Protein AF-A0A832W670-F1 (afdb_monomer_lite)

Structure (mmCIF, N/CA/C/O backbone):
data_AF-A0A832W670-F1
#
_entry.id   AF-A0A832W670-F1
#
loop_
_atom_site.group_PDB
_atom_site.id
_atom_site.type_symbol
_atom_site.label_atom_id
_atom_site.label_alt_id
_atom_site.label_comp_id
_atom_site.label_asym_id
_atom_site.label_entity_id
_atom_site.label_seq_id
_atom_site.pdbx_PDB_ins_code
_atom_site.Cartn_x
_atom_site.Cartn_y
_atom_site.Cartn_z
_atom_site.occupancy
_atom_site.B_iso_or_equiv
_atom_site.auth_seq_id
_atom_site.auth_comp_id
_atom_site.auth_asym_id
_atom_site.auth_atom_id
_atom_site.pdbx_PDB_model_num
ATOM 1 N N . MET A 1 1 ? 41.757 25.361 -22.465 1.00 65.19 1 MET A N 1
ATOM 2 C CA . MET A 1 1 ? 40.879 24.807 -23.520 1.00 65.19 1 MET A CA 1
ATOM 3 C C . MET A 1 1 ? 40.514 23.341 -23.269 1.00 65.19 1 MET A C 1
ATOM 5 O O . MET A 1 1 ? 39.332 23.042 -23.292 1.00 65.19 1 MET A O 1
ATOM 9 N N . LEU A 1 2 ? 41.471 22.462 -22.930 1.00 79.12 2 LEU A N 1
ATOM 10 C CA . LEU A 1 2 ? 41.195 21.057 -22.562 1.00 79.12 2 LEU A CA 1
ATOM 11 C C . LEU A 1 2 ? 40.204 20.896 -21.398 1.00 79.12 2 LEU A C 1
ATOM 13 O O . LEU A 1 2 ? 39.345 20.033 -21.467 1.00 79.12 2 LEU A O 1
ATOM 17 N N . ILE A 1 3 ? 40.264 21.773 -20.389 1.00 79.81 3 ILE A N 1
ATOM 18 C CA . ILE A 1 3 ? 39.332 21.746 -19.248 1.00 79.81 3 ILE A CA 1
ATOM 19 C C . ILE A 1 3 ? 37.881 21.993 -19.697 1.00 79.81 3 ILE A C 1
ATOM 21 O O . ILE A 1 3 ? 36.971 21.289 -19.279 1.00 79.81 3 ILE A O 1
ATOM 25 N N . ILE A 1 4 ? 37.649 22.955 -20.596 1.00 77.50 4 ILE A N 1
ATOM 26 C CA . ILE A 1 4 ? 36.294 23.259 -21.090 1.00 77.50 4 ILE A CA 1
ATOM 27 C C . ILE A 1 4 ? 35.764 22.103 -21.951 1.00 77.50 4 ILE A C 1
ATOM 29 O O . ILE A 1 4 ? 34.603 21.727 -21.825 1.00 77.50 4 ILE A O 1
ATOM 33 N N . LEU A 1 5 ? 36.630 21.491 -22.764 1.00 81.56 5 LEU A N 1
ATOM 34 C CA . LEU A 1 5 ? 36.283 20.306 -23.551 1.00 81.56 5 LEU A CA 1
ATOM 35 C C . LEU A 1 5 ? 35.983 19.089 -22.661 1.00 81.56 5 LEU A C 1
ATOM 37 O O . LEU A 1 5 ? 35.031 18.364 -22.931 1.00 81.56 5 LEU A O 1
ATOM 41 N N . SER A 1 6 ? 36.729 18.888 -21.567 1.00 83.69 6 SER A N 1
ATOM 42 C CA . SER A 1 6 ? 36.423 17.828 -20.600 1.00 83.69 6 SER A CA 1
ATOM 43 C C . SER A 1 6 ? 35.126 18.088 -19.835 1.00 83.69 6 SER A C 1
ATOM 45 O O . SER A 1 6 ? 34.416 17.135 -19.543 1.00 83.69 6 SER A O 1
ATOM 47 N N . LEU A 1 7 ? 34.780 19.353 -19.557 1.00 82.62 7 LEU A N 1
ATOM 48 C CA . LEU A 1 7 ? 33.490 19.702 -18.953 1.00 82.62 7 LEU A CA 1
ATOM 49 C C . LEU A 1 7 ? 32.320 19.389 -19.894 1.00 82.62 7 LEU A C 1
ATOM 51 O O . LEU A 1 7 ? 31.334 18.839 -19.427 1.00 82.62 7 LEU A O 1
ATOM 55 N N . GLN A 1 8 ? 32.437 19.669 -21.198 1.00 80.50 8 GLN A N 1
ATOM 56 C CA . GLN A 1 8 ? 31.421 19.266 -22.182 1.00 80.50 8 GLN A CA 1
ATOM 57 C C . GLN A 1 8 ? 31.311 17.741 -22.312 1.00 80.50 8 GLN A C 1
ATOM 59 O O . GLN A 1 8 ? 30.207 17.216 -22.392 1.00 80.50 8 GLN A O 1
ATOM 64 N N . GLY A 1 9 ? 32.437 17.020 -22.291 1.00 82.06 9 GLY A N 1
ATOM 65 C CA . GLY A 1 9 ? 32.440 15.553 -22.306 1.00 82.06 9 GLY A CA 1
ATOM 66 C C . GLY A 1 9 ? 31.821 14.937 -21.048 1.00 82.06 9 GLY A C 1
ATOM 67 O O . GLY A 1 9 ? 31.106 13.945 -21.139 1.00 82.06 9 GLY A O 1
ATOM 68 N N . ALA A 1 10 ? 32.034 15.557 -19.885 1.00 81.50 10 ALA A N 1
ATOM 69 C CA . ALA A 1 10 ? 31.483 15.094 -18.615 1.00 81.50 10 ALA A CA 1
ATOM 70 C C . ALA A 1 10 ? 29.946 15.172 -18.552 1.00 81.50 10 ALA A C 1
ATOM 72 O O . ALA A 1 10 ? 29.343 14.444 -17.771 1.00 81.50 10 ALA A O 1
ATOM 73 N N . GLN A 1 11 ? 29.304 15.999 -19.390 1.00 73.12 11 GLN A N 1
ATOM 74 C CA . GLN A 1 11 ? 27.837 16.058 -19.493 1.00 73.12 11 GLN A CA 1
ATOM 75 C C . GLN A 1 11 ? 27.224 14.792 -20.114 1.00 73.12 11 GLN A C 1
ATOM 77 O O . GLN A 1 11 ? 26.026 14.585 -19.979 1.00 73.12 11 GLN A O 1
ATOM 82 N N . TYR A 1 12 ? 28.032 13.955 -20.774 1.00 80.44 12 TYR A N 1
ATOM 83 C CA . TYR A 1 12 ? 27.614 12.678 -21.365 1.00 80.44 12 TYR A CA 1
ATOM 84 C C . TYR A 1 12 ? 27.935 11.472 -20.470 1.00 80.44 12 TYR A C 1
ATOM 86 O O . TYR A 1 12 ? 27.857 10.331 -20.920 1.00 80.44 12 TYR A O 1
ATOM 94 N N . ILE A 1 13 ? 28.361 11.699 -19.224 1.00 76.00 13 ILE A N 1
ATOM 95 C CA . ILE A 1 13 ? 28.555 10.613 -18.264 1.00 76.00 13 ILE A CA 1
ATOM 96 C C . ILE A 1 13 ? 27.175 10.147 -17.807 1.00 76.00 13 ILE A C 1
ATOM 98 O O . ILE A 1 13 ? 26.499 10.835 -17.044 1.00 76.00 13 ILE A O 1
ATOM 102 N N . GLU A 1 14 ? 26.778 8.965 -18.262 1.00 70.75 14 GLU A N 1
ATOM 103 C CA . GLU A 1 14 ? 25.603 8.262 -17.759 1.00 70.75 14 GLU A CA 1
ATOM 104 C C . GLU A 1 14 ? 26.012 7.372 -16.582 1.00 70.75 14 GLU A C 1
ATOM 106 O O . GLU A 1 14 ? 27.005 6.639 -16.645 1.00 70.75 14 GLU A O 1
ATOM 111 N N . MET A 1 15 ? 25.258 7.440 -15.484 1.00 66.81 15 MET A N 1
ATOM 112 C CA . MET A 1 15 ? 25.382 6.443 -14.426 1.00 66.81 15 MET A CA 1
ATOM 113 C C . MET A 1 15 ? 24.643 5.184 -14.862 1.00 66.81 15 MET A C 1
ATOM 115 O O . MET A 1 15 ? 23.435 5.217 -15.060 1.00 66.81 15 MET A O 1
ATOM 119 N N . ALA A 1 16 ? 25.373 4.078 -14.982 1.00 65.50 16 ALA A N 1
ATOM 120 C CA . ALA A 1 16 ? 24.801 2.761 -15.217 1.00 65.50 16 ALA A CA 1
ATOM 121 C C . ALA A 1 16 ? 25.003 1.897 -13.967 1.00 65.50 16 ALA A C 1
ATOM 123 O O . ALA A 1 16 ? 26.129 1.737 -13.484 1.00 65.50 16 ALA A O 1
ATOM 124 N N . SER A 1 17 ? 23.918 1.332 -13.449 1.00 60.41 17 SER A N 1
ATOM 125 C CA . SER A 1 17 ? 23.921 0.414 -12.313 1.00 60.41 17 SER A CA 1
ATOM 126 C C . SER A 1 17 ? 22.969 -0.731 -12.626 1.00 60.41 17 SER A C 1
ATOM 128 O O . SER A 1 17 ? 21.793 -0.497 -12.856 1.00 60.41 17 SER A O 1
ATOM 130 N N . GLY A 1 18 ? 23.477 -1.961 -12.648 1.00 63.84 18 GLY A N 1
ATOM 131 C CA . GLY A 1 18 ? 22.696 -3.133 -13.032 1.00 63.84 18 GLY A CA 1
ATOM 132 C C . GLY A 1 18 ? 23.586 -4.356 -13.205 1.00 63.84 18 GLY A C 1
ATOM 133 O O . GLY A 1 18 ? 24.817 -4.260 -13.206 1.00 63.84 18 GLY A O 1
ATOM 134 N N . THR A 1 19 ? 22.997 -5.539 -13.336 1.00 62.75 19 THR A N 1
ATOM 135 C CA . THR A 1 19 ? 23.769 -6.782 -13.498 1.00 62.75 19 THR A CA 1
ATOM 136 C C . THR A 1 19 ? 24.561 -6.785 -14.811 1.00 62.75 19 THR A C 1
ATOM 138 O O . THR A 1 19 ? 25.630 -7.386 -14.898 1.00 62.75 19 THR A O 1
ATOM 141 N N . GLU A 1 20 ? 24.096 -6.046 -15.818 1.00 64.19 20 GLU A N 1
ATOM 142 C CA . GLU A 1 20 ? 24.756 -5.835 -17.107 1.00 64.19 20 GLU A CA 1
ATOM 143 C C . GLU A 1 20 ? 26.034 -4.997 -17.039 1.00 64.19 20 GLU A C 1
ATOM 145 O O . GLU A 1 20 ? 26.830 -5.031 -17.980 1.00 64.19 20 GLU A O 1
ATOM 150 N N . THR A 1 21 ? 26.249 -4.249 -15.951 1.00 69.94 21 THR A N 1
ATOM 151 C CA . THR A 1 21 ? 27.521 -3.549 -15.712 1.00 69.94 21 THR A CA 1
ATOM 152 C C . THR A 1 21 ? 28.529 -4.434 -14.980 1.00 69.94 21 THR A C 1
ATOM 154 O O . THR A 1 21 ? 29.722 -4.135 -14.969 1.00 69.94 21 THR A O 1
ATOM 157 N N . GLN A 1 22 ? 28.067 -5.554 -14.414 1.00 70.81 22 GLN A N 1
ATOM 158 C CA . GLN A 1 22 ? 28.877 -6.521 -13.672 1.00 70.81 22 GLN A CA 1
ATOM 159 C C . GLN A 1 22 ? 29.205 -7.770 -14.504 1.00 70.81 22 GLN A C 1
ATOM 161 O O . GLN A 1 22 ? 30.227 -8.417 -14.270 1.00 70.81 22 GLN A O 1
ATOM 166 N N . VAL A 1 23 ? 28.364 -8.110 -15.489 1.00 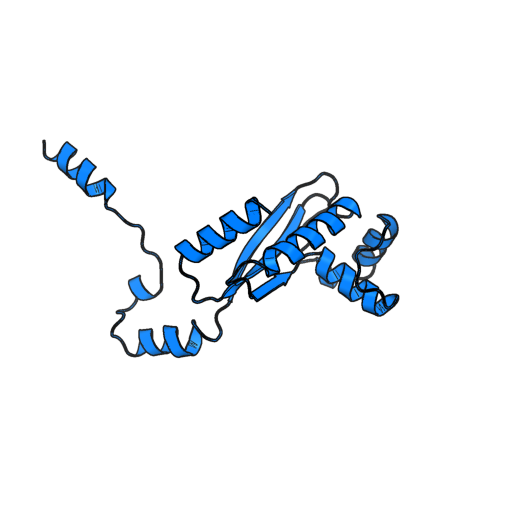79.00 23 VAL A N 1
ATOM 167 C CA . VAL A 1 23 ? 28.493 -9.313 -16.322 1.00 79.00 23 VAL A CA 1
ATOM 168 C C . VAL A 1 23 ? 28.141 -8.996 -17.780 1.00 79.00 23 VAL A C 1
ATOM 170 O O . VAL A 1 23 ? 27.199 -8.262 -18.061 1.00 79.00 23 VAL A O 1
ATOM 173 N N . SER A 1 24 ? 28.885 -9.565 -18.734 1.00 78.19 24 SER A N 1
ATOM 174 C CA . SER A 1 24 ? 28.638 -9.346 -20.168 1.00 78.19 24 SER A CA 1
ATOM 175 C C . SER A 1 24 ? 27.249 -9.832 -20.595 1.00 78.19 24 SER A C 1
ATOM 177 O O . SER A 1 24 ? 26.889 -10.986 -20.333 1.00 78.19 24 SER A O 1
ATOM 179 N N . LYS A 1 25 ? 26.528 -8.988 -21.349 1.00 74.56 25 LYS A N 1
ATOM 180 C CA . LYS A 1 25 ? 25.194 -9.286 -21.903 1.00 74.56 25 LYS A CA 1
ATOM 181 C C . LYS A 1 25 ? 25.157 -10.522 -22.810 1.00 74.56 25 LYS A C 1
ATOM 183 O O . LYS A 1 25 ? 24.127 -11.180 -22.930 1.00 74.56 25 LYS A O 1
ATOM 188 N N . ASP A 1 26 ? 26.284 -10.874 -23.424 1.00 80.19 26 ASP A N 1
ATOM 189 C CA . ASP A 1 26 ? 26.368 -12.034 -24.314 1.00 80.19 26 ASP A CA 1
ATOM 190 C C . ASP A 1 26 ? 26.561 -13.357 -23.567 1.00 80.19 26 ASP A C 1
ATOM 192 O O . ASP A 1 26 ? 26.362 -14.429 -24.156 1.00 80.19 26 ASP A O 1
ATOM 196 N N . SER A 1 27 ? 26.928 -13.296 -22.283 1.00 83.88 27 SER A N 1
ATOM 197 C CA . SER A 1 27 ? 27.201 -14.481 -21.477 1.00 83.88 27 SER A CA 1
ATOM 198 C C . SER A 1 27 ? 25.938 -15.309 -21.242 1.00 83.88 27 SER A C 1
ATOM 200 O O . SER A 1 27 ? 24.841 -14.778 -21.064 1.00 83.88 27 SER A O 1
ATOM 202 N N . GLN A 1 28 ? 26.105 -16.633 -21.208 1.00 79.94 28 GLN A N 1
ATOM 203 C CA . GLN A 1 28 ? 25.011 -17.542 -20.865 1.00 79.94 28 GLN A CA 1
ATOM 204 C C . GLN A 1 28 ? 24.464 -17.234 -19.465 1.00 79.94 28 GLN A C 1
ATOM 206 O O . GLN A 1 28 ? 23.258 -17.211 -19.276 1.00 79.94 28 GLN A O 1
ATOM 211 N N . LEU A 1 29 ? 25.349 -16.879 -18.527 1.00 78.62 29 LEU A N 1
ATOM 212 C CA . LEU A 1 29 ? 24.985 -16.472 -17.172 1.00 78.62 29 LEU A CA 1
ATOM 213 C C . LEU A 1 29 ? 24.045 -15.257 -17.155 1.00 78.62 29 LEU A C 1
ATOM 215 O O . LEU A 1 29 ? 23.046 -15.282 -16.445 1.00 78.62 29 LEU A O 1
ATOM 219 N N . TYR A 1 30 ? 24.339 -14.217 -17.942 1.00 74.62 30 TYR A N 1
ATOM 220 C CA . TYR A 1 30 ? 23.470 -13.042 -18.037 1.00 74.62 30 TYR A CA 1
ATOM 221 C C . TYR A 1 30 ? 22.115 -13.393 -18.656 1.00 74.62 30 TYR A C 1
ATOM 223 O O . TYR A 1 30 ? 21.083 -12.988 -18.136 1.00 74.62 30 TYR A O 1
ATOM 231 N N . LYS A 1 31 ? 22.104 -14.192 -19.730 1.00 77.50 31 LYS A N 1
ATOM 232 C CA . LYS A 1 31 ? 20.866 -14.619 -20.400 1.00 77.50 31 LYS A CA 1
ATOM 233 C C . LYS A 1 31 ? 19.983 -15.463 -19.487 1.00 77.50 31 LYS A C 1
ATOM 235 O O . LYS A 1 31 ? 18.781 -15.226 -19.438 1.00 77.50 31 LYS A O 1
ATOM 240 N N . ASP A 1 32 ? 20.573 -16.402 -18.755 1.00 75.69 32 ASP A N 1
ATOM 241 C CA . ASP A 1 32 ? 19.849 -17.262 -17.820 1.00 75.69 32 ASP A CA 1
ATOM 242 C C . ASP A 1 32 ? 19.294 -16.439 -16.650 1.00 75.69 32 ASP A C 1
ATOM 244 O O . ASP A 1 32 ? 18.121 -16.558 -16.308 1.00 75.69 32 ASP A O 1
ATOM 248 N N . TYR A 1 33 ? 20.104 -15.547 -16.078 1.00 68.62 33 TYR A N 1
ATOM 249 C CA . TYR A 1 33 ? 19.678 -14.680 -14.982 1.00 68.62 33 TYR A CA 1
ATOM 250 C C . TYR A 1 33 ? 18.576 -13.693 -15.403 1.00 68.62 33 TYR A C 1
ATOM 252 O O . TYR A 1 33 ? 17.551 -13.599 -14.732 1.00 68.62 33 TYR A O 1
ATOM 260 N N . ASP A 1 34 ? 18.739 -13.003 -16.535 1.00 68.75 34 ASP A N 1
ATOM 261 C CA . ASP A 1 34 ? 17.775 -12.010 -17.023 1.00 68.75 34 ASP A CA 1
ATOM 262 C C . ASP A 1 34 ? 16.459 -12.656 -17.486 1.00 68.75 34 ASP A C 1
ATOM 264 O O . ASP A 1 34 ? 15.374 -12.279 -17.042 1.00 68.75 34 ASP A O 1
ATOM 268 N N . HIS A 1 35 ? 16.536 -13.663 -18.363 1.00 67.50 35 HIS A N 1
ATOM 269 C CA . HIS A 1 35 ? 15.352 -14.211 -19.028 1.00 67.50 35 HIS A CA 1
ATOM 270 C C . HIS A 1 35 ? 14.645 -15.317 -18.245 1.00 67.50 35 HIS A C 1
ATOM 272 O O . HIS A 1 35 ? 13.440 -15.486 -18.431 1.00 67.50 35 HIS A O 1
ATOM 278 N N . LEU A 1 36 ? 15.356 -16.085 -17.412 1.00 60.19 36 LEU A N 1
ATOM 279 C CA . LEU A 1 36 ? 14.760 -17.209 -16.678 1.00 60.19 36 LEU A CA 1
ATOM 280 C C . LEU A 1 36 ? 14.444 -16.870 -15.221 1.00 60.19 36 LEU A C 1
ATOM 282 O O . LEU A 1 36 ? 13.643 -17.581 -14.618 1.00 60.19 36 LEU A O 1
ATOM 286 N N . PHE A 1 37 ? 15.048 -15.817 -14.658 1.00 56.88 37 PHE A N 1
ATOM 287 C CA . PHE A 1 37 ? 14.870 -15.468 -13.249 1.00 56.88 37 PHE A CA 1
ATOM 288 C C . PHE A 1 37 ? 14.335 -14.049 -13.040 1.00 56.88 37 PHE A C 1
ATOM 290 O O . PHE A 1 37 ? 13.283 -13.889 -12.426 1.00 56.88 37 PHE A O 1
ATOM 297 N N . MET A 1 38 ? 14.992 -13.024 -13.588 1.00 62.00 38 MET A N 1
ATOM 298 C CA . MET A 1 38 ? 14.590 -11.633 -13.353 1.00 62.00 38 MET A CA 1
ATOM 299 C C . MET A 1 38 ? 13.254 -11.281 -14.011 1.00 62.00 38 MET A C 1
ATOM 301 O O . MET A 1 38 ? 12.331 -10.877 -13.312 1.00 62.00 38 MET A O 1
ATOM 305 N N . LYS A 1 39 ? 13.109 -11.504 -15.323 1.00 61.53 39 LYS A N 1
ATOM 306 C CA . LYS A 1 39 ? 11.848 -11.258 -16.048 1.00 61.53 39 LYS A CA 1
ATOM 307 C C . LYS A 1 39 ? 10.622 -11.975 -15.461 1.00 61.53 39 LYS A C 1
ATOM 309 O O . LYS A 1 39 ? 9.586 -11.333 -15.348 1.00 61.53 39 LYS A O 1
ATOM 314 N N . PRO A 1 40 ? 10.686 -13.282 -15.142 1.00 57.66 40 PRO A N 1
ATOM 315 C CA . PRO A 1 40 ? 9.503 -14.001 -14.670 1.00 57.66 40 P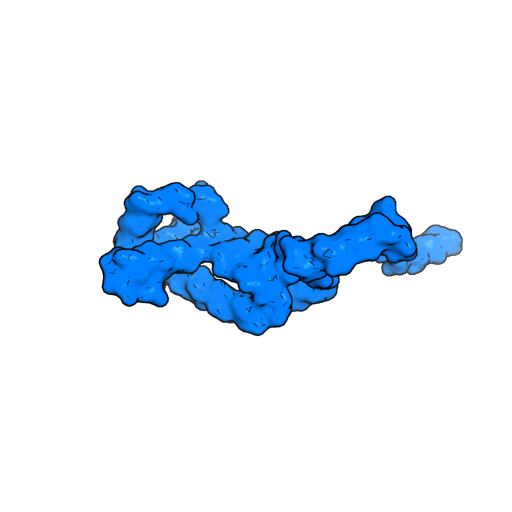RO A CA 1
ATOM 316 C C . PRO A 1 40 ? 9.257 -13.943 -13.155 1.00 57.66 40 PRO A C 1
ATOM 318 O O . PRO A 1 40 ? 8.119 -14.171 -12.752 1.00 57.66 40 PRO A O 1
ATOM 321 N N . PHE A 1 41 ? 10.277 -13.703 -12.318 1.00 56.69 41 PH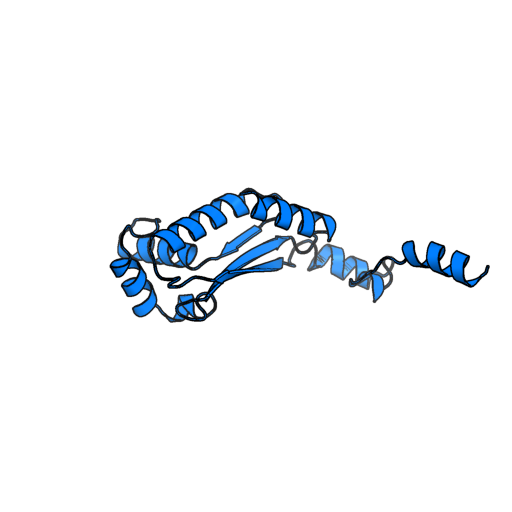E A N 1
ATOM 322 C CA . PHE A 1 41 ? 10.150 -13.881 -10.861 1.00 56.69 41 PHE A CA 1
ATOM 323 C C . PHE A 1 41 ? 10.704 -12.739 -10.005 1.00 56.69 41 PHE A C 1
ATOM 325 O O . PHE A 1 41 ? 10.452 -12.740 -8.801 1.00 56.69 41 PHE A O 1
ATOM 332 N N . SER A 1 42 ? 11.470 -11.796 -10.560 1.00 64.31 42 SER A N 1
ATOM 333 C CA . SER A 1 42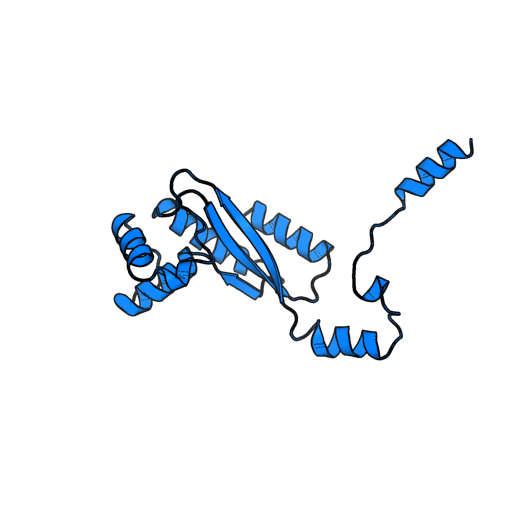 ? 11.934 -10.658 -9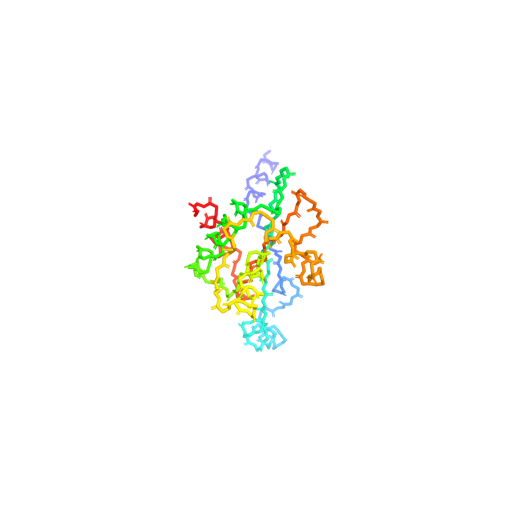.765 1.00 64.31 42 SER A CA 1
ATOM 334 C C . SER A 1 42 ? 10.802 -9.656 -9.597 1.00 64.31 42 SER A C 1
ATOM 336 O O . SER A 1 42 ? 10.159 -9.265 -10.569 1.00 64.31 42 SER A O 1
ATOM 338 N N . THR A 1 43 ? 10.578 -9.235 -8.360 1.00 67.25 43 THR A N 1
ATOM 339 C CA . THR A 1 43 ? 9.709 -8.117 -8.004 1.00 67.25 43 THR A CA 1
ATOM 340 C C . THR A 1 43 ? 10.580 -7.065 -7.348 1.00 67.25 43 THR A C 1
ATOM 342 O O . THR A 1 43 ? 11.245 -7.337 -6.346 1.00 67.25 43 THR A O 1
ATOM 345 N N . GLU A 1 44 ? 10.589 -5.867 -7.914 1.00 78.81 44 GLU A N 1
ATOM 346 C CA . GLU A 1 44 ? 11.164 -4.711 -7.237 1.00 78.81 44 GLU A CA 1
ATOM 347 C C . GLU A 1 44 ? 10.073 -3.990 -6.446 1.00 78.81 44 GLU A C 1
ATOM 349 O O . GLU A 1 44 ? 8.884 -4.133 -6.727 1.00 78.81 44 GLU A O 1
ATOM 354 N N . SER A 1 45 ? 10.461 -3.233 -5.422 1.00 83.25 45 SER A N 1
ATOM 355 C CA . SER A 1 45 ? 9.510 -2.517 -4.573 1.00 83.25 45 SER A CA 1
ATOM 356 C C . SER A 1 45 ? 9.862 -1.044 -4.474 1.00 83.25 45 SER A C 1
ATOM 358 O O . SER A 1 45 ? 10.987 -0.677 -4.135 1.00 83.25 45 SER A O 1
ATOM 360 N N . ILE A 1 46 ? 8.865 -0.205 -4.722 1.00 85.44 46 ILE A N 1
ATOM 361 C CA . ILE A 1 46 ? 8.873 1.211 -4.380 1.00 85.44 46 ILE A CA 1
ATOM 362 C C . ILE A 1 46 ? 8.213 1.332 -3.006 1.00 85.44 46 ILE A C 1
ATOM 364 O O . ILE A 1 46 ? 7.066 0.927 -2.822 1.00 85.44 46 ILE A O 1
ATOM 368 N N . ILE A 1 47 ? 8.942 1.884 -2.037 1.00 88.69 47 ILE A N 1
ATOM 369 C CA . ILE A 1 47 ? 8.423 2.134 -0.689 1.00 88.69 47 ILE A CA 1
ATOM 370 C C . ILE A 1 47 ? 8.035 3.606 -0.597 1.00 88.69 47 ILE A C 1
ATOM 372 O O . ILE A 1 47 ? 8.894 4.486 -0.676 1.00 88.69 47 ILE A O 1
ATOM 376 N N . LEU A 1 48 ? 6.745 3.869 -0.410 1.00 90.38 48 LEU A N 1
ATOM 377 C CA . LEU A 1 48 ? 6.234 5.193 -0.089 1.00 90.38 48 LEU A CA 1
ATOM 378 C C . LEU A 1 48 ? 6.028 5.297 1.419 1.00 90.38 48 LEU A C 1
ATOM 380 O O . LEU A 1 48 ? 5.285 4.509 1.997 1.00 90.38 48 LEU A O 1
ATOM 384 N N . MET A 1 49 ? 6.644 6.296 2.043 1.00 92.38 49 MET A N 1
ATOM 385 C CA . MET A 1 49 ? 6.376 6.645 3.434 1.00 92.38 49 MET A CA 1
ATOM 386 C C . MET A 1 49 ? 5.404 7.820 3.489 1.00 92.38 49 MET A C 1
ATOM 388 O O . MET A 1 49 ? 5.611 8.832 2.819 1.00 92.38 49 MET A O 1
ATOM 392 N N . VAL A 1 50 ? 4.357 7.677 4.293 1.00 91.12 50 VAL A N 1
ATOM 393 C CA . VAL A 1 50 ? 3.371 8.719 4.574 1.00 91.12 50 VAL A CA 1
ATOM 394 C C . VAL A 1 50 ? 3.601 9.210 5.996 1.00 91.12 50 VAL A C 1
ATOM 396 O O . VAL A 1 50 ? 3.611 8.409 6.930 1.00 91.12 50 VAL A O 1
ATOM 399 N N . GLU A 1 51 ? 3.787 10.521 6.138 1.00 93.38 51 GLU A N 1
ATOM 400 C CA . GLU A 1 51 ? 3.952 11.211 7.418 1.00 93.38 51 GLU A CA 1
ATOM 401 C C . GLU A 1 51 ? 2.692 12.027 7.738 1.00 93.38 51 GLU A C 1
ATOM 403 O O . GLU A 1 51 ? 2.162 12.745 6.883 1.00 93.38 51 GLU A O 1
ATOM 408 N N . GLY A 1 52 ? 2.215 11.937 8.977 1.00 89.69 52 GLY A N 1
ATOM 409 C CA . GLY A 1 52 ? 1.076 12.698 9.477 1.00 89.69 52 GLY A CA 1
ATOM 410 C C . GLY A 1 52 ? 1.087 12.815 10.999 1.00 89.69 52 GLY A C 1
ATOM 411 O O . GLY A 1 52 ? 1.921 12.230 11.675 1.00 89.69 52 GLY A O 1
ATOM 412 N N . ASN A 1 53 ? 0.145 13.572 11.565 1.00 93.19 53 ASN A N 1
ATOM 413 C CA . ASN A 1 53 ? 0.024 13.691 13.027 1.00 93.19 53 ASN A CA 1
ATOM 414 C C . ASN A 1 53 ? -0.511 12.405 13.677 1.00 93.19 53 ASN A C 1
ATOM 416 O O . ASN A 1 53 ? -0.176 12.110 14.820 1.00 93.19 53 ASN A O 1
ATOM 420 N N . ASP A 1 54 ? -1.386 11.698 12.959 1.00 94.56 54 ASP A N 1
ATOM 421 C CA . ASP A 1 54 ? -1.946 10.410 13.351 1.00 94.56 54 ASP A CA 1
ATOM 422 C C . ASP A 1 54 ? -2.326 9.615 12.095 1.00 94.56 5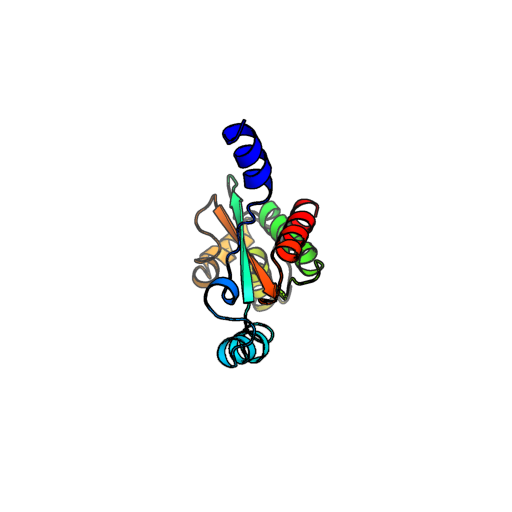4 ASP A C 1
ATOM 424 O O . ASP A 1 54 ? -3.259 9.983 11.371 1.00 94.56 54 ASP A O 1
ATOM 428 N N . VAL A 1 55 ? -1.580 8.548 11.816 1.00 94.56 55 VAL A N 1
ATOM 429 C CA . VAL A 1 55 ? -1.789 7.702 10.632 1.00 94.56 55 VAL A CA 1
ATOM 430 C C . VAL A 1 55 ? -2.903 6.672 10.825 1.00 94.56 55 VAL A C 1
ATOM 432 O O . VAL A 1 55 ? -3.362 6.099 9.845 1.00 94.56 55 VAL A O 1
ATOM 435 N N . GLY A 1 56 ? -3.386 6.464 12.055 1.00 94.50 56 GLY A N 1
ATOM 436 C CA . GLY A 1 56 ? -4.428 5.490 12.406 1.00 94.50 56 GLY A CA 1
ATOM 437 C C . GLY A 1 56 ? -5.859 6.025 12.289 1.00 94.50 56 GLY A C 1
ATOM 438 O O . GLY A 1 56 ? -6.720 5.639 13.079 1.00 94.50 56 GLY A O 1
ATOM 439 N N . THR A 1 57 ? -6.110 6.955 11.367 1.00 96.12 57 THR A N 1
ATOM 440 C CA . THR A 1 57 ? -7.414 7.619 11.194 1.00 96.12 57 THR A CA 1
ATOM 441 C C . THR A 1 57 ? -8.122 7.155 9.924 1.00 96.12 57 THR A C 1
ATOM 443 O O . THR A 1 57 ? -7.475 6.771 8.949 1.00 96.12 57 THR A O 1
ATOM 446 N N . GLU A 1 58 ? -9.453 7.224 9.915 1.00 96.50 58 GLU A N 1
ATOM 447 C CA . GLU A 1 58 ? -10.308 6.881 8.772 1.00 96.50 58 GLU A CA 1
ATOM 448 C C . GLU A 1 58 ? -9.925 7.681 7.536 1.00 96.50 58 GLU A C 1
ATOM 450 O O . GLU A 1 58 ? -9.625 7.093 6.501 1.00 96.50 58 GLU A O 1
ATOM 455 N N . ALA A 1 59 ? -9.774 8.997 7.667 1.00 95.00 59 ALA A N 1
ATOM 456 C CA . ALA A 1 59 ? -9.360 9.852 6.562 1.00 95.00 59 ALA A CA 1
ATOM 457 C C . ALA A 1 59 ? -8.021 9.433 5.919 1.00 95.00 59 ALA A C 1
ATOM 459 O O . ALA A 1 59 ? -7.881 9.508 4.694 1.00 95.00 59 ALA A O 1
ATOM 460 N N . ILE A 1 60 ? -7.037 9.002 6.722 1.00 95.25 60 ILE A N 1
ATOM 461 C CA . ILE A 1 60 ? -5.730 8.553 6.219 1.00 95.25 60 ILE A CA 1
ATOM 462 C C . ILE A 1 60 ? -5.832 7.161 5.595 1.00 95.25 60 ILE A C 1
ATOM 464 O O . ILE A 1 60 ? -5.284 6.953 4.514 1.00 95.25 60 ILE A O 1
ATOM 468 N N . MET A 1 61 ? -6.568 6.233 6.207 1.00 96.19 61 MET A N 1
ATOM 469 C CA . MET A 1 61 ? -6.759 4.890 5.649 1.00 96.19 61 MET A CA 1
ATOM 470 C C . MET A 1 61 ? -7.558 4.917 4.345 1.00 96.19 61 MET A C 1
ATOM 472 O O . MET A 1 61 ? -7.196 4.236 3.392 1.00 96.19 61 MET A O 1
ATOM 476 N N . GLU A 1 62 ? -8.571 5.771 4.248 1.00 96.25 62 GLU A N 1
ATOM 477 C CA . GLU A 1 62 ? -9.301 6.042 3.009 1.00 96.25 62 GLU A CA 1
ATOM 478 C C . GLU A 1 62 ? -8.400 6.674 1.938 1.00 96.25 62 GLU A C 1
ATOM 480 O O . GLU A 1 62 ? -8.492 6.350 0.754 1.00 96.25 62 GLU A O 1
ATOM 485 N N . ALA A 1 63 ? -7.495 7.580 2.322 1.00 94.19 63 ALA A N 1
ATOM 486 C CA . ALA A 1 63 ? -6.514 8.131 1.387 1.00 94.19 63 ALA A CA 1
ATOM 487 C C . ALA A 1 63 ? -5.521 7.069 0.896 1.00 94.19 63 ALA A C 1
ATOM 489 O O . ALA A 1 63 ? -5.229 7.026 -0.300 1.00 94.19 63 ALA A O 1
ATOM 490 N N . ALA A 1 64 ? -5.049 6.199 1.788 1.00 94.44 64 ALA A N 1
ATOM 491 C CA . ALA A 1 64 ? -4.180 5.082 1.442 1.00 94.44 64 ALA A CA 1
ATOM 492 C C . ALA A 1 64 ? -4.892 4.059 0.540 1.00 94.44 64 ALA A C 1
ATOM 494 O O . ALA A 1 64 ? -4.288 3.591 -0.423 1.00 94.44 64 ALA A O 1
ATOM 495 N N . ASP A 1 65 ? -6.176 3.775 0.781 1.00 95.75 65 ASP A N 1
ATOM 496 C CA . ASP A 1 65 ? -6.982 2.906 -0.084 1.00 95.75 65 ASP A CA 1
ATOM 497 C C . ASP A 1 65 ? -7.146 3.491 -1.492 1.00 95.75 65 ASP A C 1
ATOM 499 O O . ASP A 1 65 ? -6.958 2.796 -2.491 1.00 95.75 65 ASP A O 1
ATOM 503 N N . ARG A 1 66 ? -7.431 4.795 -1.603 1.00 94.31 66 ARG A N 1
ATOM 504 C CA . ARG A 1 66 ? -7.500 5.461 -2.913 1.00 94.31 66 ARG A CA 1
ATOM 505 C C . ARG A 1 66 ? -6.164 5.414 -3.646 1.00 94.31 66 ARG A C 1
ATOM 507 O O . ARG A 1 66 ? -6.147 5.094 -4.833 1.00 94.31 66 ARG A O 1
ATOM 514 N N . LEU A 1 67 ? -5.065 5.689 -2.942 1.00 92.31 67 LEU A N 1
ATOM 515 C CA . LEU A 1 67 ? -3.719 5.611 -3.504 1.00 92.31 67 LEU A CA 1
ATOM 516 C C . LEU A 1 67 ? -3.412 4.198 -4.013 1.00 92.31 67 LEU A C 1
ATOM 518 O O . LEU A 1 67 ? -2.863 4.048 -5.102 1.00 92.31 67 LEU A O 1
ATOM 522 N N . GLU A 1 68 ? -3.772 3.169 -3.247 1.00 93.06 68 GLU A N 1
ATOM 523 C CA . GLU A 1 68 ? -3.635 1.765 -3.639 1.00 93.06 68 GLU A CA 1
ATOM 524 C C . GLU A 1 68 ? -4.405 1.478 -4.929 1.00 93.06 68 GLU A C 1
ATOM 526 O O . GLU A 1 68 ? -3.816 1.013 -5.908 1.00 93.06 68 GLU A O 1
ATOM 531 N N . GLN A 1 69 ? -5.694 1.826 -4.969 1.00 93.44 69 GLN A N 1
ATOM 532 C CA . GLN A 1 69 ? -6.541 1.613 -6.144 1.00 93.44 69 GLN A CA 1
ATOM 533 C C . GLN A 1 69 ? -6.006 2.335 -7.384 1.00 93.44 69 GLN A C 1
ATOM 535 O O . GLN A 1 69 ? -6.011 1.761 -8.470 1.00 93.44 69 GLN A O 1
ATOM 540 N N . GLN A 1 70 ? -5.526 3.571 -7.239 1.00 92.06 70 GLN A N 1
ATOM 541 C CA . GLN A 1 70 ? -4.945 4.334 -8.343 1.00 92.06 70 GLN A CA 1
ATOM 542 C C . GLN A 1 70 ? -3.596 3.766 -8.794 1.00 92.06 70 GLN A C 1
ATOM 544 O O . GLN A 1 70 ? -3.345 3.663 -9.994 1.00 92.06 70 GLN A O 1
ATOM 549 N N . SER A 1 71 ? -2.744 3.364 -7.850 1.00 91.62 71 SER A N 1
ATOM 550 C CA . SER A 1 71 ? -1.419 2.804 -8.136 1.00 91.62 71 SER A CA 1
ATOM 551 C C . SER A 1 71 ? -1.524 1.477 -8.887 1.00 91.62 71 SER A C 1
ATOM 553 O O . SER A 1 71 ? -0.755 1.240 -9.814 1.00 91.62 71 SER A O 1
ATOM 555 N N . LEU A 1 72 ? -2.525 0.649 -8.569 1.00 92.19 72 LEU A N 1
ATOM 556 C CA . LEU A 1 72 ? -2.807 -0.602 -9.284 1.00 92.19 72 LEU A CA 1
ATOM 557 C C . LEU A 1 72 ? -3.223 -0.400 -10.752 1.00 92.19 72 LEU A C 1
ATOM 559 O O . LEU A 1 72 ? -3.153 -1.342 -11.539 1.00 92.19 72 LEU A O 1
ATOM 563 N N . LEU A 1 73 ? -3.658 0.802 -11.145 1.00 91.25 73 LEU A N 1
ATOM 564 C CA . LEU A 1 73 ? -3.981 1.119 -12.542 1.00 91.25 73 LEU A CA 1
ATOM 565 C C . LEU A 1 73 ? -2.742 1.488 -13.367 1.00 91.25 73 LEU A C 1
ATOM 567 O O . LEU A 1 73 ? -2.833 1.578 -14.595 1.00 91.25 73 LEU A O 1
ATOM 571 N N . VAL A 1 74 ? -1.599 1.727 -12.720 1.00 89.88 74 VAL A N 1
ATOM 572 C CA . VAL A 1 74 ? -0.362 2.125 -13.392 1.00 89.88 74 VAL A CA 1
ATOM 573 C C . VAL A 1 74 ? 0.292 0.893 -14.036 1.00 89.88 74 VAL A C 1
ATOM 575 O O . VAL A 1 74 ? 0.595 -0.076 -13.339 1.00 89.88 74 VAL A O 1
ATOM 578 N N . PRO A 1 75 ? 0.555 0.898 -15.359 1.00 87.12 75 PRO A N 1
ATOM 579 C CA . PRO A 1 75 ? 1.206 -0.226 -16.027 1.00 87.12 75 PRO A CA 1
ATOM 580 C C . PRO A 1 75 ? 2.563 -0.576 -15.402 1.00 87.12 75 PRO A C 1
ATOM 582 O O . PRO A 1 75 ? 3.400 0.301 -15.203 1.00 87.12 75 PRO A O 1
ATOM 585 N N . GLY A 1 76 ? 2.786 -1.865 -15.140 1.00 86.81 76 GLY A N 1
ATOM 586 C CA . GLY A 1 76 ? 4.010 -2.377 -14.513 1.00 86.81 76 GLY A CA 1
ATOM 587 C C . GLY A 1 76 ? 3.937 -2.502 -12.989 1.00 86.81 76 GLY A C 1
ATOM 588 O O . GLY A 1 76 ? 4.804 -3.155 -12.411 1.00 86.81 76 GLY A O 1
ATOM 589 N N . VAL A 1 77 ? 2.903 -1.948 -12.342 1.00 90.12 77 VAL A N 1
ATOM 590 C CA . VAL A 1 77 ? 2.583 -2.238 -10.937 1.00 90.12 77 VAL A CA 1
ATOM 591 C C . VAL A 1 77 ? 1.879 -3.591 -10.852 1.00 90.12 77 VAL A C 1
ATOM 593 O O . VAL A 1 77 ? 0.881 -3.825 -11.532 1.00 90.12 77 VAL A O 1
ATOM 596 N N . THR A 1 78 ? 2.408 -4.489 -10.023 1.00 90.62 78 THR A N 1
ATOM 597 C CA . THR A 1 78 ? 1.902 -5.861 -9.866 1.00 90.62 78 THR A CA 1
ATOM 598 C C . THR A 1 78 ? 1.095 -6.045 -8.587 1.00 90.62 78 THR A C 1
ATOM 600 O O . THR A 1 78 ? 0.135 -6.810 -8.575 1.00 90.62 78 THR A O 1
ATOM 603 N N . GLU A 1 79 ? 1.470 -5.351 -7.513 1.00 92.19 79 GLU A N 1
ATOM 604 C CA . GLU A 1 79 ? 0.796 -5.417 -6.217 1.00 92.19 79 GLU A CA 1
ATOM 605 C C . GLU A 1 79 ? 1.013 -4.110 -5.453 1.00 92.19 79 GLU A C 1
ATOM 607 O O . GLU A 1 79 ? 2.063 -3.477 -5.569 1.00 92.19 79 GLU A O 1
ATOM 612 N N . VAL A 1 80 ? 0.030 -3.709 -4.650 1.00 93.50 80 VAL A N 1
ATOM 613 C CA . VAL A 1 80 ? 0.167 -2.591 -3.718 1.00 93.50 80 VAL A CA 1
ATOM 614 C C . VAL A 1 80 ? -0.335 -3.041 -2.356 1.00 93.50 80 VAL A C 1
ATOM 616 O O . VAL A 1 80 ? -1.467 -3.497 -2.232 1.00 93.50 80 VAL A O 1
ATOM 619 N N . SER A 1 81 ? 0.517 -2.917 -1.342 1.00 92.75 81 SER A N 1
ATOM 620 C CA . SER A 1 81 ? 0.218 -3.284 0.040 1.00 92.75 81 SER A CA 1
ATOM 621 C C . SER A 1 81 ? 0.334 -2.061 0.938 1.00 92.75 81 SER A C 1
ATOM 623 O O . SER A 1 81 ? 1.383 -1.421 1.019 1.00 92.75 81 SER A O 1
ATOM 625 N N . SER A 1 82 ? -0.749 -1.752 1.638 1.00 95.38 82 SER A N 1
ATOM 626 C CA . SER A 1 82 ? -0.866 -0.637 2.580 1.00 95.38 82 SER A CA 1
ATOM 627 C C . SER A 1 82 ? -1.551 -1.111 3.874 1.00 95.38 82 SER A C 1
ATOM 629 O O . SER A 1 82 ? -2.245 -2.132 3.855 1.00 95.38 82 SER A O 1
ATOM 631 N N . PRO A 1 83 ? -1.446 -0.390 5.001 1.00 96.31 83 PRO A N 1
ATOM 632 C CA . PRO A 1 83 ? -2.284 -0.632 6.174 1.00 96.31 83 PRO A CA 1
ATOM 633 C C . PRO A 1 83 ? -3.781 -0.690 5.846 1.00 96.31 83 PRO A C 1
ATOM 635 O O . PRO A 1 83 ? -4.488 -1.542 6.379 1.00 96.31 83 PRO A O 1
ATOM 638 N N . ALA A 1 84 ? -4.259 0.137 4.910 1.00 96.94 84 ALA A N 1
ATOM 639 C CA . ALA A 1 84 ? -5.647 0.101 4.457 1.00 96.94 84 ALA A CA 1
ATOM 640 C C . ALA A 1 84 ? -5.998 -1.231 3.769 1.00 96.94 84 ALA A C 1
ATOM 642 O O . ALA A 1 84 ? -7.065 -1.793 4.027 1.00 96.94 84 ALA A O 1
ATOM 643 N N . SER A 1 85 ? -5.085 -1.796 2.970 1.00 96.12 85 SER A N 1
ATOM 644 C CA . SER A 1 85 ? -5.253 -3.125 2.361 1.00 96.12 85 SER A CA 1
ATOM 645 C C . SER A 1 85 ? -5.457 -4.225 3.410 1.00 96.12 85 SER A C 1
ATOM 647 O O . SER A 1 85 ? -6.336 -5.074 3.254 1.00 96.12 85 SER A O 1
ATOM 649 N N . ILE A 1 86 ? -4.697 -4.178 4.509 1.00 96.31 86 ILE A N 1
ATOM 650 C CA . ILE A 1 86 ? -4.774 -5.146 5.610 1.00 96.31 86 ILE A CA 1
ATOM 651 C C . ILE A 1 86 ? -6.066 -4.943 6.405 1.00 96.31 86 ILE A C 1
ATOM 653 O O . ILE A 1 86 ? -6.785 -5.906 6.673 1.00 96.31 86 ILE A O 1
ATOM 657 N N . ILE A 1 87 ? -6.422 -3.691 6.703 1.00 97.50 87 ILE A N 1
ATOM 658 C CA . ILE A 1 87 ? -7.683 -3.342 7.368 1.00 97.50 87 ILE A CA 1
ATOM 659 C C . ILE A 1 87 ? -8.882 -3.871 6.575 1.00 97.50 87 ILE A C 1
ATOM 661 O O . ILE A 1 87 ? -9.759 -4.501 7.164 1.00 97.50 87 ILE A O 1
ATOM 665 N N . LYS A 1 88 ? -8.919 -3.688 5.247 1.00 97.06 88 LYS A N 1
ATOM 666 C CA . LYS A 1 88 ? -9.989 -4.235 4.391 1.00 97.06 88 LYS A CA 1
ATOM 667 C C . LYS A 1 88 ? -10.074 -5.759 4.482 1.00 97.06 88 LYS A C 1
ATOM 669 O O . LYS A 1 88 ? -11.178 -6.298 4.556 1.00 97.06 88 LYS A O 1
ATOM 674 N N . GLN A 1 89 ? -8.932 -6.452 4.480 1.00 96.25 89 GLN A N 1
ATOM 675 C CA . GLN A 1 89 ? -8.877 -7.915 4.579 1.00 96.25 89 GLN A CA 1
ATOM 676 C C . GLN A 1 89 ? -9.413 -8.414 5.927 1.00 96.25 89 GLN A C 1
ATOM 678 O O . GLN A 1 89 ? -10.236 -9.332 5.961 1.00 96.25 89 GLN A O 1
ATOM 683 N N . ILE A 1 90 ? -9.007 -7.777 7.027 1.00 96.50 90 ILE A N 1
ATOM 684 C CA . ILE A 1 90 ? -9.495 -8.111 8.371 1.00 96.50 90 ILE A CA 1
ATOM 685 C C . ILE A 1 90 ? -10.984 -7.771 8.499 1.00 96.50 90 ILE A C 1
ATOM 687 O O . ILE A 1 90 ? -11.767 -8.605 8.953 1.00 96.50 90 ILE A O 1
ATOM 691 N N . ASN A 1 91 ? -11.411 -6.593 8.037 1.00 96.06 91 ASN A N 1
ATOM 692 C CA . ASN A 1 91 ? -12.818 -6.192 8.063 1.00 96.06 91 ASN A CA 1
ATOM 693 C C . ASN A 1 91 ? -13.691 -7.168 7.261 1.00 96.06 91 ASN A C 1
ATOM 695 O O . ASN A 1 91 ? -14.775 -7.545 7.705 1.00 96.06 91 ASN A O 1
ATOM 699 N N . TYR A 1 92 ? -13.197 -7.665 6.125 1.00 97.06 92 TYR A N 1
ATOM 700 C CA . TYR A 1 92 ? -13.881 -8.708 5.371 1.00 97.06 92 TYR A CA 1
ATOM 701 C C . TYR A 1 92 ? -13.986 -10.017 6.164 1.00 97.06 92 TYR A C 1
ATOM 703 O O . TYR A 1 92 ? -15.060 -10.617 6.201 1.00 97.06 92 TYR A O 1
ATOM 711 N N . ALA A 1 93 ? -12.917 -10.437 6.844 1.00 95.06 93 ALA A N 1
ATOM 712 C CA . ALA A 1 93 ? -12.926 -11.644 7.669 1.00 95.06 93 ALA A CA 1
ATOM 713 C C . ALA A 1 93 ? -13.876 -11.545 8.880 1.00 95.06 93 ALA A C 1
ATOM 715 O O . ALA A 1 93 ? -14.496 -12.542 9.253 1.00 95.06 93 ALA A O 1
ATOM 716 N N . VAL A 1 94 ? -14.014 -10.355 9.476 1.00 92.44 94 VAL A N 1
ATOM 717 C CA . VAL A 1 94 ? -14.820 -10.123 10.687 1.00 92.44 94 VAL A CA 1
ATOM 718 C C . VAL A 1 94 ? -16.281 -9.795 10.367 1.00 92.44 94 VAL A C 1
ATOM 720 O O . VAL A 1 94 ? -17.191 -10.344 10.989 1.00 92.44 94 VAL A O 1
ATOM 723 N N . SER A 1 95 ? -16.527 -8.896 9.412 1.00 92.19 95 SER A N 1
ATOM 724 C CA . SER A 1 95 ? -17.856 -8.337 9.125 1.00 92.19 95 SER A CA 1
ATOM 725 C C . SER A 1 95 ? -18.428 -8.740 7.762 1.00 92.19 95 SER A C 1
ATOM 727 O O . SER A 1 95 ? -19.609 -8.497 7.497 1.00 92.19 95 SER A O 1
ATOM 729 N N . GLY A 1 96 ? -17.617 -9.341 6.885 1.00 94.12 96 GLY A N 1
ATOM 730 C CA . GLY A 1 96 ? -17.981 -9.639 5.497 1.00 94.12 96 GLY A CA 1
ATOM 731 C C . GLY A 1 96 ? -17.886 -8.439 4.549 1.00 94.12 96 GLY A C 1
ATOM 732 O O . GLY A 1 96 ? -18.264 -8.563 3.384 1.00 94.12 96 GLY A O 1
ATOM 733 N N . ARG A 1 97 ? -17.395 -7.277 5.008 1.00 92.31 97 ARG A N 1
ATOM 734 C CA . ARG A 1 97 ? -17.251 -6.060 4.192 1.00 92.31 97 ARG A CA 1
ATOM 735 C C . ARG A 1 97 ? -15.784 -5.772 3.886 1.00 92.31 97 ARG A C 1
ATOM 737 O O . ARG A 1 97 ? -15.003 -5.495 4.786 1.00 92.31 97 ARG A O 1
ATOM 744 N N . SER A 1 98 ? -15.424 -5.786 2.605 1.00 93.75 98 SER A N 1
ATOM 745 C CA . SER A 1 98 ? -14.073 -5.450 2.133 1.00 93.75 98 SER A CA 1
ATOM 746 C C . SER A 1 98 ? -13.938 -3.942 1.880 1.00 93.75 98 SER A C 1
ATOM 748 O O . SER A 1 98 ? -13.785 -3.515 0.737 1.00 93.75 98 SER A O 1
ATOM 750 N N . GLN A 1 99 ? -14.034 -3.143 2.942 1.00 95.56 99 GLN A N 1
ATOM 751 C CA . GLN A 1 99 ? -13.864 -1.683 2.909 1.00 95.56 99 GLN A CA 1
ATOM 752 C C . GLN A 1 99 ? -13.092 -1.206 4.141 1.00 95.56 99 GLN A C 1
ATOM 754 O O . GLN A 1 99 ? -13.029 -1.924 5.146 1.00 95.56 99 GLN A O 1
ATOM 759 N N . VAL A 1 100 ? -12.530 -0.001 4.078 1.00 97.19 100 VAL A N 1
ATOM 760 C CA . VAL A 1 100 ? -12.033 0.671 5.280 1.00 97.19 100 VAL A CA 1
ATOM 761 C C . VAL A 1 100 ? -13.243 0.973 6.187 1.00 97.19 100 VAL A C 1
ATOM 763 O O . VAL A 1 100 ? -14.314 1.326 5.687 1.00 97.19 100 VAL A O 1
ATOM 766 N N . PRO A 1 101 ? -13.155 0.729 7.506 1.00 96.56 101 PRO A N 1
ATOM 767 C CA . PRO A 1 101 ? -14.213 1.103 8.433 1.00 96.56 101 PRO A CA 1
ATOM 768 C C . PRO A 1 101 ? -14.422 2.617 8.515 1.00 96.56 101 PRO A C 1
ATOM 770 O O . PRO A 1 101 ? -13.459 3.375 8.566 1.00 96.56 101 PRO A O 1
ATOM 773 N N . ASP A 1 102 ? -15.676 3.044 8.666 1.00 94.94 102 ASP A N 1
ATOM 774 C CA . ASP A 1 102 ? -16.067 4.464 8.687 1.00 94.94 102 ASP A CA 1
ATOM 775 C C . ASP A 1 102 ? -15.750 5.175 10.028 1.00 94.94 102 ASP A C 1
ATOM 777 O O . ASP A 1 102 ? -16.298 6.239 10.326 1.00 94.94 102 ASP A O 1
ATOM 781 N N . SER A 1 103 ? -14.943 4.570 10.914 1.00 95.81 103 SER A N 1
ATOM 782 C CA . SER A 1 103 ? -14.614 5.166 12.213 1.00 95.81 103 SER A CA 1
ATOM 783 C C . SER A 1 103 ? -13.173 4.925 12.654 1.00 95.81 103 SER A C 1
ATOM 785 O O . SER A 1 103 ? -12.702 3.787 12.692 1.00 95.81 103 SER A O 1
ATOM 787 N N . ASP A 1 104 ? -12.521 5.996 13.120 1.00 96.88 104 ASP A N 1
ATOM 788 C CA . ASP A 1 104 ? -11.176 5.955 13.714 1.00 96.88 104 ASP A CA 1
ATOM 789 C C . ASP A 1 104 ? -11.055 4.906 14.823 1.00 96.88 104 ASP A C 1
ATOM 791 O O . ASP A 1 104 ? -10.024 4.260 14.973 1.00 96.88 104 ASP A O 1
ATOM 795 N N . ARG A 1 105 ? -12.112 4.741 15.626 1.00 96.69 105 ARG A N 1
ATOM 796 C CA . ARG A 1 105 ? -12.129 3.774 16.726 1.00 96.69 105 ARG A CA 1
ATOM 797 C C . ARG A 1 105 ? -12.025 2.341 16.204 1.00 96.69 105 ARG A C 1
ATOM 799 O O . ARG A 1 105 ? -11.219 1.584 16.718 1.00 96.69 105 ARG A O 1
ATOM 806 N N . GLU A 1 106 ? -12.823 1.982 15.202 1.00 96.00 106 GLU A N 1
ATOM 807 C CA . GLU A 1 106 ? -12.822 0.626 14.635 1.00 96.00 106 GLU A CA 1
ATOM 808 C C . GLU A 1 106 ? -11.502 0.321 13.916 1.00 96.00 106 GLU A C 1
ATOM 810 O O . GLU A 1 106 ? -10.981 -0.784 14.024 1.00 96.00 106 GLU A O 1
ATOM 815 N N . ILE A 1 107 ? -10.907 1.319 13.256 1.00 96.88 107 ILE A N 1
ATOM 816 C CA . ILE A 1 107 ? -9.570 1.196 12.661 1.00 96.88 107 ILE A CA 1
ATOM 817 C C . ILE A 1 107 ? -8.513 0.911 13.728 1.00 96.88 107 ILE A C 1
ATOM 819 O O . ILE A 1 107 ? -7.713 -0.008 13.563 1.00 96.88 107 ILE A O 1
ATOM 823 N N . ARG A 1 108 ? -8.514 1.669 14.830 1.00 96.06 108 ARG A N 1
ATOM 824 C CA . ARG A 1 108 ? -7.558 1.456 15.926 1.00 96.06 108 ARG A CA 1
ATOM 825 C C . ARG A 1 108 ? -7.750 0.110 16.599 1.00 96.06 108 ARG A C 1
ATOM 827 O O . ARG A 1 108 ? -6.760 -0.564 16.833 1.00 96.06 108 ARG A O 1
ATOM 834 N N . GLU A 1 109 ? -8.993 -0.298 16.839 1.00 96.06 109 GLU A N 1
ATOM 835 C CA . GLU A 1 109 ? -9.305 -1.624 17.382 1.00 96.06 109 GLU A CA 1
ATOM 836 C C . GLU A 1 109 ? -8.725 -2.730 16.489 1.00 96.06 109 GLU A C 1
ATOM 838 O O . GLU A 1 109 ? -8.060 -3.624 16.995 1.00 96.06 109 GLU A O 1
ATOM 843 N N . ILE A 1 110 ? -8.861 -2.631 15.161 1.00 96.44 110 ILE A N 1
ATOM 844 C CA . ILE A 1 110 ? -8.244 -3.595 14.233 1.00 96.44 110 ILE A CA 1
ATOM 845 C C . ILE A 1 110 ? -6.710 -3.593 14.337 1.00 96.44 110 ILE A C 1
ATOM 847 O O . ILE A 1 110 ? -6.100 -4.660 14.337 1.00 96.44 110 ILE A O 1
ATOM 851 N N . ILE A 1 111 ? -6.074 -2.421 14.412 1.00 95.88 111 ILE A N 1
ATOM 852 C CA . ILE A 1 111 ? -4.608 -2.322 14.521 1.00 95.88 111 ILE A CA 1
ATOM 853 C C . ILE A 1 111 ? -4.116 -2.897 15.860 1.00 95.88 111 ILE A C 1
ATOM 855 O O . ILE A 1 111 ? -3.088 -3.568 15.899 1.00 95.88 111 ILE A O 1
ATOM 859 N N . GLU A 1 112 ? -4.846 -2.647 16.948 1.00 95.56 112 GLU A N 1
ATOM 860 C CA . GLU A 1 112 ? -4.515 -3.104 18.303 1.00 95.56 112 GLU A CA 1
ATOM 861 C C . GLU A 1 112 ? -4.787 -4.601 18.515 1.00 95.56 112 GLU A C 1
ATOM 863 O O . GLU A 1 112 ? -4.024 -5.257 19.227 1.00 95.56 112 GLU A O 1
ATOM 868 N N . ASP A 1 113 ? -5.837 -5.147 17.894 1.00 96.38 113 ASP A N 1
ATOM 869 C CA . ASP A 1 113 ? -6.212 -6.563 17.998 1.00 96.38 113 ASP A CA 1
ATOM 870 C C . ASP A 1 113 ? -5.318 -7.475 17.140 1.00 96.38 113 ASP A C 1
ATOM 872 O O . ASP A 1 113 ? -5.160 -8.655 17.463 1.00 96.38 113 ASP A O 1
ATOM 876 N N . TYR A 1 114 ? -4.738 -6.939 16.059 1.00 94.88 114 TYR A N 1
ATOM 877 C CA . TYR A 1 114 ? -3.957 -7.689 15.066 1.00 94.88 114 TYR A CA 1
ATOM 878 C C . TYR A 1 114 ? -2.603 -7.024 14.731 1.00 94.88 114 TYR A C 1
ATOM 880 O O . TYR A 1 114 ? -2.282 -6.847 13.548 1.00 94.88 114 TYR A O 1
ATOM 888 N N . PRO A 1 115 ? -1.789 -6.633 15.728 1.00 92.94 115 PRO A N 1
ATOM 889 C CA . PRO A 1 115 ? -0.597 -5.811 15.518 1.00 92.94 115 PRO A CA 1
ATOM 890 C C . PRO A 1 115 ? 0.434 -6.465 14.590 1.00 92.94 115 PRO A C 1
ATOM 892 O O . PRO A 1 115 ? 1.094 -5.764 13.823 1.00 92.94 115 PRO A O 1
ATOM 895 N N . GLU A 1 116 ? 0.527 -7.798 14.587 1.00 91.38 116 GLU A N 1
ATOM 896 C CA . GLU A 1 116 ? 1.491 -8.570 13.797 1.00 91.38 116 GLU A CA 1
ATOM 897 C C . GLU A 1 116 ? 1.366 -8.355 12.280 1.00 91.38 116 GLU A C 1
ATOM 899 O O . GLU A 1 116 ? 2.343 -8.518 11.549 1.00 91.38 116 GLU A O 1
ATOM 904 N N . TYR A 1 117 ? 0.188 -7.953 11.792 1.00 89.50 117 TYR A N 1
ATOM 905 C CA . TYR A 1 117 ? -0.025 -7.664 10.370 1.00 89.50 117 TYR A CA 1
ATOM 906 C C . TYR A 1 117 ? 0.370 -6.232 9.988 1.00 89.50 117 TYR A C 1
ATOM 908 O O . TYR A 1 117 ? 0.493 -5.924 8.802 1.00 89.50 117 TYR A O 1
ATOM 916 N N . PHE A 1 118 ? 0.592 -5.361 10.976 1.00 92.75 118 PHE A N 1
ATOM 917 C CA . PHE A 1 118 ? 0.905 -3.949 10.772 1.00 92.75 118 PHE A CA 1
ATOM 918 C C . PHE A 1 118 ? 2.355 -3.589 11.102 1.00 92.75 118 PHE A C 1
ATOM 920 O O . PHE A 1 118 ? 2.800 -2.535 10.662 1.00 92.75 118 PHE A O 1
ATOM 927 N N . GLU A 1 119 ? 3.123 -4.446 11.789 1.00 86.31 119 GLU A N 1
ATOM 928 C CA . GLU A 1 119 ? 4.496 -4.141 12.252 1.00 86.31 119 GLU A CA 1
ATOM 929 C C . GLU A 1 119 ? 5.445 -3.644 11.147 1.00 86.31 119 GLU A C 1
ATOM 931 O O . GLU A 1 119 ? 6.350 -2.853 11.401 1.00 86.31 119 GLU A O 1
ATOM 936 N N . SER A 1 120 ? 5.250 -4.107 9.909 1.00 86.00 120 SER A N 1
ATOM 937 C CA . SER A 1 120 ? 6.076 -3.712 8.760 1.00 86.00 120 SER A CA 1
ATOM 938 C C . SER A 1 120 ? 5.544 -2.499 7.989 1.00 86.00 120 SER A C 1
ATOM 940 O O . SER A 1 120 ? 6.242 -1.985 7.115 1.00 86.00 120 SER A O 1
ATOM 942 N N . LEU A 1 121 ? 4.326 -2.040 8.294 1.00 91.75 121 LEU A N 1
ATOM 943 C CA . LEU A 1 121 ? 3.615 -1.001 7.545 1.00 91.75 121 LEU A CA 1
ATOM 944 C C . LEU A 1 121 ? 3.220 0.211 8.397 1.00 91.75 121 LEU A C 1
ATOM 946 O O . LEU A 1 121 ? 3.030 1.285 7.840 1.00 91.75 121 LEU A O 1
ATOM 950 N N . ILE A 1 122 ? 3.102 0.080 9.716 1.00 94.75 122 ILE A N 1
ATOM 951 C CA . ILE A 1 122 ? 2.893 1.186 10.656 1.00 94.75 122 ILE A CA 1
ATOM 952 C C . ILE A 1 122 ? 4.119 1.230 11.562 1.00 94.75 122 ILE A C 1
ATOM 954 O O . ILE A 1 122 ? 4.310 0.363 12.410 1.00 94.75 122 ILE A O 1
ATOM 958 N N . ILE A 1 123 ? 4.974 2.228 11.345 1.00 92.38 123 ILE A N 1
ATOM 959 C CA . ILE A 1 123 ? 6.248 2.358 12.063 1.00 92.38 123 ILE A CA 1
ATOM 960 C C . ILE A 1 123 ? 6.009 2.972 13.441 1.00 92.38 123 ILE A C 1
ATOM 962 O O . ILE A 1 123 ? 6.563 2.525 14.445 1.00 92.38 123 ILE A O 1
ATOM 966 N N . ASP A 1 124 ? 5.176 4.007 13.474 1.00 92.75 124 ASP A N 1
ATOM 967 C CA . ASP A 1 124 ? 4.725 4.692 14.675 1.00 92.75 124 ASP A CA 1
ATOM 968 C C . ASP A 1 124 ? 3.385 5.399 14.393 1.00 92.75 124 ASP A C 1
ATOM 970 O O . ASP A 1 124 ? 2.805 5.262 13.316 1.00 92.75 124 ASP A O 1
ATOM 974 N N . ASN A 1 125 ? 2.882 6.180 15.352 1.00 93.56 125 ASN A N 1
ATOM 975 C CA . ASN A 1 125 ? 1.618 6.912 15.199 1.00 93.56 125 ASN A CA 1
ATOM 976 C C . ASN A 1 125 ? 1.647 7.972 14.085 1.00 93.56 125 ASN A C 1
ATOM 978 O O . ASN A 1 125 ? 0.598 8.466 13.691 1.00 93.56 125 ASN A O 1
ATOM 982 N N . THR A 1 126 ? 2.824 8.351 13.599 1.00 95.75 126 THR A N 1
ATOM 983 C CA . THR A 1 126 ? 3.038 9.430 12.631 1.00 95.75 126 THR A CA 1
ATOM 984 C C . THR A 1 126 ? 3.533 8.946 11.270 1.00 95.75 126 THR A C 1
ATOM 986 O O . THR A 1 126 ? 3.441 9.699 10.304 1.00 95.75 126 THR A O 1
ATOM 989 N N . HIS A 1 127 ? 3.993 7.697 11.158 1.00 94.31 127 HIS A N 1
ATOM 990 C CA . HIS A 1 127 ? 4.590 7.146 9.945 1.00 94.31 127 HIS A CA 1
ATOM 991 C C . HIS A 1 127 ? 3.984 5.798 9.563 1.00 94.31 127 HIS A C 1
ATOM 993 O O . HIS A 1 127 ? 4.005 4.835 10.335 1.00 94.31 127 HIS A O 1
ATOM 999 N N . MET A 1 128 ? 3.548 5.702 8.310 1.00 94.88 128 MET A N 1
ATOM 1000 C CA . MET A 1 128 ? 3.142 4.443 7.694 1.00 94.88 128 MET A CA 1
ATOM 1001 C C . MET A 1 128 ? 3.778 4.256 6.318 1.00 94.88 128 MET A C 1
ATOM 1003 O O . MET A 1 128 ? 4.178 5.220 5.665 1.00 94.88 128 MET A O 1
ATOM 1007 N N . LEU A 1 129 ? 3.860 3.009 5.871 1.00 94.44 129 LEU A N 1
ATOM 1008 C CA . LEU A 1 129 ? 4.431 2.613 4.595 1.00 94.44 129 LEU A CA 1
ATOM 1009 C C . LEU A 1 129 ? 3.350 2.068 3.665 1.00 94.44 129 LEU A C 1
ATOM 1011 O O . LEU A 1 129 ? 2.458 1.330 4.074 1.00 94.44 129 LEU A O 1
ATOM 1015 N N . THR A 1 130 ? 3.468 2.405 2.387 1.00 93.62 130 THR A N 1
ATOM 1016 C CA . THR A 1 130 ? 2.794 1.725 1.281 1.00 93.62 130 THR A CA 1
ATOM 1017 C C . THR A 1 130 ? 3.863 1.115 0.389 1.00 93.62 130 THR A C 1
ATOM 1019 O O . THR A 1 130 ? 4.784 1.801 -0.058 1.00 93.62 130 THR A O 1
ATOM 1022 N N . VAL A 1 131 ? 3.756 -0.187 0.155 1.00 92.62 131 VAL A N 1
ATOM 1023 C CA . VAL A 1 131 ? 4.690 -0.959 -0.662 1.00 92.62 131 VAL A CA 1
ATOM 1024 C C . VAL A 1 131 ? 4.053 -1.194 -2.018 1.00 92.62 131 VAL A C 1
ATOM 1026 O O . VAL A 1 131 ? 3.013 -1.838 -2.114 1.00 92.62 131 VAL A O 1
ATOM 1029 N N . ILE A 1 132 ? 4.686 -0.679 -3.064 1.00 91.75 132 ILE A N 1
ATOM 1030 C CA . ILE A 1 132 ? 4.251 -0.833 -4.451 1.00 91.75 132 ILE A CA 1
ATOM 1031 C C . ILE A 1 132 ? 5.237 -1.780 -5.119 1.00 91.75 132 ILE A C 1
ATOM 1033 O O . ILE A 1 132 ? 6.394 -1.425 -5.345 1.00 91.75 132 ILE A O 1
ATOM 1037 N N . GLN A 1 133 ? 4.793 -2.998 -5.398 1.00 90.94 133 GLN A N 1
ATOM 1038 C CA . GLN A 1 133 ? 5.576 -3.975 -6.136 1.00 90.94 133 GLN A CA 1
ATOM 1039 C C . GLN A 1 133 ? 5.408 -3.746 -7.633 1.00 90.94 133 GLN A C 1
ATOM 1041 O O . GLN A 1 133 ? 4.302 -3.506 -8.125 1.00 90.94 133 GLN A O 1
ATOM 1046 N N . ILE A 1 134 ? 6.522 -3.829 -8.348 1.00 88.94 134 ILE A N 1
ATOM 1047 C CA . ILE A 1 134 ? 6.589 -3.677 -9.797 1.00 88.94 134 ILE A CA 1
ATOM 1048 C C . ILE A 1 134 ? 7.294 -4.880 -10.418 1.00 88.94 134 ILE A C 1
ATOM 1050 O O . ILE A 1 134 ? 8.079 -5.575 -9.761 1.00 88.94 134 ILE A O 1
ATOM 1054 N N . GLU A 1 135 ? 7.060 -5.093 -11.710 1.00 83.38 135 GLU A N 1
ATOM 1055 C CA . GLU A 1 135 ? 7.781 -6.107 -12.479 1.00 83.38 135 GLU A CA 1
ATOM 1056 C C . GLU A 1 135 ? 9.294 -5.859 -12.384 1.00 83.38 135 GLU A C 1
ATOM 1058 O O . GLU A 1 135 ? 9.774 -4.773 -12.717 1.00 83.38 135 GLU A O 1
ATOM 1063 N N . GLY A 1 136 ? 10.077 -6.857 -11.972 1.00 73.00 136 GLY A N 1
ATOM 1064 C CA . GLY A 1 136 ? 11.529 -6.717 -11.803 1.00 73.00 136 GLY A CA 1
ATOM 1065 C C . GLY A 1 136 ? 12.303 -6.552 -13.112 1.00 73.00 136 GLY A C 1
ATOM 1066 O O . GLY A 1 136 ? 13.487 -6.239 -13.087 1.00 73.00 136 GLY A O 1
ATOM 1067 N N . SER A 1 137 ? 11.647 -6.716 -14.263 1.00 73.31 137 SER A N 1
ATOM 1068 C CA . SER A 1 137 ? 12.183 -6.314 -15.568 1.00 73.31 137 SER A CA 1
ATOM 1069 C C . SER A 1 137 ? 11.930 -4.846 -15.926 1.00 73.31 137 SER A C 1
ATOM 1071 O O . SER A 1 137 ? 12.230 -4.446 -17.053 1.00 73.31 137 SER A O 1
ATOM 1073 N N . SER A 1 138 ? 11.358 -4.049 -15.018 1.00 78.62 138 SER A N 1
ATOM 1074 C CA . SER A 1 138 ? 11.116 -2.624 -15.249 1.00 78.62 138 SER A CA 1
ATOM 1075 C C . SER A 1 138 ? 12.436 -1.877 -15.432 1.00 78.62 138 SER A C 1
ATOM 1077 O O . SER A 1 138 ? 13.320 -1.920 -14.578 1.00 78.62 138 SER A O 1
ATOM 1079 N N . THR A 1 139 ? 12.562 -1.158 -16.543 1.00 78.25 139 THR A N 1
ATOM 1080 C CA . THR A 1 139 ? 13.670 -0.224 -16.788 1.00 78.25 139 THR A CA 1
ATOM 1081 C C . THR A 1 139 ? 13.586 0.986 -15.859 1.00 78.25 139 THR A C 1
ATOM 1083 O O . THR A 1 139 ? 12.506 1.329 -15.381 1.00 78.25 139 THR A O 1
ATOM 1086 N N . ASP A 1 140 ? 14.699 1.691 -15.648 1.00 77.94 140 ASP A N 1
ATOM 1087 C CA . ASP A 1 140 ? 14.714 2.899 -14.808 1.00 77.94 140 ASP A CA 1
ATOM 1088 C C . ASP A 1 140 ? 13.733 3.975 -15.301 1.00 77.94 140 ASP A C 1
ATOM 1090 O O . ASP A 1 140 ? 13.053 4.599 -14.490 1.00 77.94 140 ASP A O 1
ATOM 1094 N N . GLN A 1 141 ? 13.565 4.119 -16.622 1.00 76.62 141 GLN A N 1
ATOM 1095 C CA . GLN A 1 141 ? 12.555 5.014 -17.194 1.00 76.62 141 GLN A CA 1
ATOM 1096 C C . GLN A 1 141 ? 11.133 4.588 -16.811 1.00 76.62 141 GLN A C 1
ATOM 1098 O O . GLN A 1 141 ? 10.323 5.428 -16.439 1.00 76.62 141 GLN A O 1
ATOM 1103 N N . GLN A 1 142 ? 10.825 3.287 -16.853 1.00 80.62 142 GLN A N 1
ATOM 1104 C CA . GLN A 1 142 ? 9.513 2.785 -16.433 1.00 80.62 142 GLN A CA 1
ATOM 1105 C C . GLN A 1 142 ? 9.279 3.016 -14.938 1.00 80.62 142 GLN A C 1
ATOM 1107 O O . GLN A 1 142 ? 8.173 3.381 -14.553 1.00 80.62 142 GLN A O 1
ATOM 1112 N N . LYS A 1 143 ? 10.309 2.864 -14.096 1.00 83.19 143 LYS A N 1
ATOM 1113 C CA . LYS A 1 143 ? 10.222 3.180 -12.660 1.00 83.19 143 LYS A CA 1
ATOM 1114 C C . LYS A 1 143 ? 9.926 4.662 -12.436 1.00 83.19 143 LYS A C 1
ATOM 1116 O O . LYS A 1 143 ? 9.067 5.000 -11.624 1.00 83.19 143 LYS A O 1
ATOM 1121 N N . GLU A 1 144 ? 10.606 5.544 -13.166 1.00 84.81 144 GLU A N 1
ATOM 1122 C CA . GLU A 1 144 ? 10.375 6.989 -13.096 1.00 84.81 144 GLU A CA 1
ATOM 1123 C C . GLU A 1 144 ? 8.973 7.367 -13.592 1.00 84.81 144 GLU A C 1
ATOM 1125 O O . GLU A 1 144 ? 8.279 8.152 -12.944 1.00 84.81 144 GLU A O 1
ATOM 1130 N N . ASP A 1 145 ? 8.509 6.752 -14.679 1.00 83.88 145 ASP A N 1
ATOM 1131 C CA . ASP A 1 145 ? 7.155 6.942 -15.196 1.00 83.88 145 ASP A CA 1
ATOM 1132 C C . ASP A 1 145 ? 6.105 6.469 -14.180 1.00 83.88 145 ASP A C 1
ATOM 1134 O O . ASP A 1 145 ? 5.134 7.184 -13.925 1.00 83.88 145 ASP A O 1
ATOM 1138 N N . ILE A 1 146 ? 6.305 5.309 -13.545 1.00 85.19 146 ILE A N 1
ATOM 1139 C CA . ILE A 1 146 ? 5.427 4.793 -12.482 1.00 85.19 146 ILE A CA 1
ATOM 1140 C C . ILE A 1 146 ? 5.359 5.793 -11.321 1.00 85.19 146 ILE A C 1
ATOM 1142 O O . ILE A 1 146 ? 4.268 6.203 -10.923 1.00 85.19 146 ILE A O 1
ATOM 1146 N N . LEU A 1 147 ? 6.511 6.262 -10.831 1.00 85.31 147 LEU A N 1
ATOM 1147 C CA . LEU A 1 147 ? 6.585 7.263 -9.761 1.00 85.31 147 LEU A CA 1
ATOM 1148 C C . LEU A 1 147 ? 5.887 8.576 -10.133 1.00 85.31 147 LEU A C 1
ATOM 1150 O O . LEU A 1 147 ? 5.215 9.177 -9.293 1.00 85.31 147 LEU A O 1
ATOM 1154 N N . ASN A 1 148 ? 6.043 9.035 -11.373 1.00 86.12 148 ASN A N 1
ATOM 1155 C CA . ASN A 1 148 ? 5.403 10.257 -11.848 1.00 86.12 148 ASN A CA 1
ATOM 1156 C C . ASN A 1 148 ? 3.883 10.101 -11.931 1.00 86.12 148 ASN A C 1
ATOM 1158 O O . ASN A 1 148 ? 3.169 11.016 -11.531 1.00 86.12 148 ASN A O 1
ATOM 1162 N N . ASN A 1 149 ? 3.383 8.946 -12.375 1.00 82.12 149 ASN A N 1
ATOM 1163 C CA . ASN A 1 149 ? 1.946 8.676 -12.410 1.00 82.12 149 ASN A CA 1
ATOM 1164 C C . ASN A 1 149 ? 1.342 8.599 -11.001 1.00 82.12 149 ASN A C 1
ATOM 1166 O O . ASN A 1 149 ? 0.291 9.188 -10.767 1.00 82.12 149 ASN A O 1
ATOM 1170 N N . ILE A 1 150 ? 2.031 7.956 -10.052 1.00 82.81 150 ILE A N 1
ATOM 1171 C CA . ILE A 1 150 ? 1.569 7.852 -8.657 1.00 82.81 150 ILE A CA 1
ATOM 1172 C C . ILE A 1 150 ? 1.508 9.229 -7.979 1.00 82.81 150 ILE A C 1
ATOM 1174 O O . ILE A 1 150 ? 0.583 9.497 -7.227 1.00 82.81 150 ILE A O 1
ATOM 1178 N N . LYS A 1 151 ? 2.455 10.135 -8.257 1.00 75.12 151 LYS A N 1
ATOM 1179 C CA . LYS A 1 151 ? 2.454 11.499 -7.685 1.00 75.12 151 LYS A CA 1
ATOM 1180 C C . LYS A 1 151 ? 1.313 12.393 -8.181 1.00 75.12 151 LYS A C 1
ATOM 1182 O O . LYS A 1 151 ? 1.059 13.428 -7.568 1.00 75.12 151 LYS A O 1
ATOM 1187 N N . ILE A 1 152 ? 0.728 12.072 -9.334 1.00 60.59 152 ILE A N 1
ATOM 1188 C CA . ILE A 1 152 ? -0.317 12.877 -9.988 1.00 60.59 152 ILE A CA 1
ATOM 1189 C C . ILE A 1 152 ? -1.720 12.335 -9.660 1.00 60.59 152 ILE A C 1
ATOM 1191 O O . ILE A 1 152 ? -2.707 13.042 -9.877 1.00 60.59 152 ILE A O 1
ATOM 1195 N N . ALA A 1 153 ? -1.801 11.101 -9.160 1.00 51.31 153 ALA A N 1
ATOM 1196 C CA . ALA A 1 153 ? -3.031 10.437 -8.751 1.00 51.31 153 ALA A CA 1
ATOM 1197 C C . ALA A 1 153 ? -3.557 10.969 -7.404 1.00 51.31 153 ALA A C 1
ATOM 1199 O O . ALA A 1 153 ? -4.803 11.093 -7.286 1.00 51.31 153 ALA A O 1
#

Secondary structure (DSSP, 8-state):
-HHHHHHHHHTT-----SHHHHS-TTSHHHHHIIIIIIHHH-EEEEEEEEE-S-SSSHHHHHHHHHHHHHHTTSTTEEEEE-HHHHHHHHHHHHHS--S--S-HHHHHHHHHH-GGGTTTTB-SSSEEEEEEEEETT--HHHHHHHHHHHHH-

Radius of gyration: 21.01 Å; chains: 1; bounding box: 59×42×43 Å

pLDDT: mean 85.41, std 11.42, range [51.31, 97.5]

Foldseek 3Di:
DVVVVVVVVVVPDDDDDDVCVVDPCPDPVNCCCVPVPQQPPDKDKDKDKAFDPFCLWLVNLVVLVVLQVQLVVQPQFDHKDALNQVQLVVCCVVPVGSGRDPGSVSSVVVCVVCVVVQVQADVDRGMGIMITIGRSNDDPVSVVVSVVSSVVD

Sequence (153 aa):
MLIILSLQGAQYIEMASGTETQVSKDSQLYKDYDHLFMKPFSTESIILMVEGNDVGTEAIMEAADRLEQQSLLVPGVTEVSSPASIIKQINYAVSGRSQVPDSDREIREIIEDYPEYFESLIIDNTHMLTVIQIEGSSTDQQKEDILNNIKIA